Protein AF-X6JWF8-F1 (afdb_monomer_lite)

Sequence (62 aa):
MGNRYLRKLLVVGAHAVLFHRKRSSDALRNWADRLMETKPFKLVAVATANKLARIRLRAHAW

pLDDT: mean 76.46, std 11.24, range [44.78, 92.19]

Secondary structure (DSSP, 8-state):
---HHHHHHHHHHHHHHHHSGGG---HHHHHHHHHHTTS-HHHHHHHHHHHHHHHHHHTT--

Radius of gyration: 12.52 Å; chains: 1; bounding box: 29×21×33 Å

Foldseek 3Di:
DDDPVVVVVLLVVLVVCQVPLPPDPDPLSVVLVVVVVPDPSSVSSVVSSVVVVVVVVVVPPD

Structure (mmCIF, N/CA/C/O backbone):
data_AF-X6JWF8-F1
#
_entry.id   AF-X6JWF8-F1
#
loop_
_atom_site.group_PDB
_atom_site.id
_atom_site.type_symbol
_atom_site.label_atom_id
_atom_site.label_alt_id
_atom_site.label_comp_id
_atom_site.label_asym_id
_atom_site.label_entity_id
_atom_site.label_seq_id
_atom_site.pdbx_PDB_ins_code
_atom_site.Cartn_x
_atom_site.Cartn_y
_atom_site.Cartn_z
_atom_site.occupancy
_atom_site.B_iso_or_equiv
_atom_site.auth_seq_id
_atom_site.auth_comp_id
_atom_site.auth_asym_id
_atom_site.auth_atom_id
_atom_site.pdbx_PDB_model_num
ATOM 1 N N . MET A 1 1 ? -9.716 -8.387 -24.515 1.00 58.12 1 MET A N 1
ATOM 2 C CA . MET A 1 1 ? -10.300 -8.534 -23.158 1.00 58.12 1 MET A CA 1
ATOM 3 C C . MET A 1 1 ? -9.223 -9.024 -22.189 1.00 58.12 1 MET A C 1
ATOM 5 O O . MET A 1 1 ? -8.827 -10.178 -22.262 1.00 58.12 1 MET A O 1
ATOM 9 N N . GLY A 1 2 ? -8.675 -8.146 -21.341 1.00 66.06 2 GLY A N 1
ATOM 10 C CA . GLY A 1 2 ? -7.491 -8.450 -20.518 1.00 66.06 2 GLY A CA 1
ATOM 11 C C . GLY A 1 2 ? -7.740 -9.483 -19.410 1.00 66.06 2 GLY A C 1
ATOM 12 O O . GLY A 1 2 ? -8.745 -9.395 -18.697 1.00 66.06 2 GLY A O 1
ATOM 13 N N . ASN A 1 3 ? -6.790 -10.409 -19.251 1.00 75.81 3 ASN A N 1
ATOM 14 C CA . ASN A 1 3 ? -6.830 -11.601 -18.400 1.00 75.81 3 ASN A CA 1
ATOM 15 C C . ASN A 1 3 ? -7.319 -11.318 -16.955 1.00 75.81 3 ASN A C 1
ATOM 17 O O . ASN A 1 3 ? -6.578 -10.832 -16.097 1.00 75.81 3 ASN A O 1
ATOM 21 N N . ARG A 1 4 ? -8.598 -11.631 -16.684 1.00 78.69 4 ARG A N 1
ATOM 22 C CA . ARG A 1 4 ? -9.248 -11.498 -15.360 1.00 78.69 4 ARG A CA 1
ATOM 23 C C . ARG A 1 4 ? -8.557 -12.330 -14.279 1.00 78.69 4 ARG A C 1
ATOM 25 O O . ARG A 1 4 ? -8.564 -11.931 -13.117 1.00 78.69 4 ARG A O 1
ATOM 32 N N . TYR A 1 5 ? -7.981 -13.467 -14.659 1.00 80.06 5 TYR A N 1
ATOM 33 C CA . TYR A 1 5 ? -7.321 -14.386 -13.741 1.00 80.06 5 TYR A CA 1
ATOM 34 C C . TYR A 1 5 ? -6.001 -13.803 -13.228 1.00 80.06 5 TYR A C 1
ATOM 36 O O . TYR A 1 5 ? -5.768 -13.783 -12.023 1.00 80.06 5 TYR A O 1
ATOM 44 N N . LEU A 1 6 ? -5.218 -13.175 -14.111 1.00 75.75 6 LEU A N 1
ATOM 45 C CA . LEU A 1 6 ? -3.998 -12.460 -13.728 1.00 75.75 6 LEU A CA 1
ATOM 46 C C . LEU A 1 6 ? -4.281 -11.317 -12.736 1.00 75.75 6 LEU A C 1
ATOM 48 O O . LEU A 1 6 ? -3.553 -11.150 -11.761 1.00 75.75 6 LEU A O 1
ATOM 52 N N . ARG A 1 7 ? -5.385 -10.574 -12.915 1.00 76.31 7 ARG A N 1
ATOM 53 C CA . ARG A 1 7 ? -5.805 -9.547 -11.940 1.00 76.31 7 ARG A CA 1
ATOM 54 C C . ARG A 1 7 ? -6.157 -10.141 -10.575 1.00 76.31 7 ARG A C 1
ATOM 56 O O . ARG A 1 7 ? -5.807 -9.545 -9.561 1.00 76.31 7 ARG A O 1
ATOM 63 N N . LYS A 1 8 ? -6.812 -11.307 -10.529 1.00 82.38 8 LYS A N 1
ATOM 64 C CA . LYS A 1 8 ? -7.090 -12.004 -9.261 1.00 82.38 8 LYS A CA 1
ATOM 65 C C . LYS A 1 8 ? -5.798 -12.439 -8.569 1.00 82.38 8 LYS A C 1
ATOM 67 O O . LYS A 1 8 ? -5.649 -12.173 -7.381 1.00 82.38 8 LYS A O 1
ATOM 72 N N . LEU A 1 9 ? -4.853 -13.023 -9.307 1.00 84.00 9 LEU A N 1
ATOM 73 C CA . LEU A 1 9 ? -3.563 -13.448 -8.754 1.00 84.00 9 LEU A CA 1
ATOM 74 C C . LEU A 1 9 ? -2.758 -12.275 -8.177 1.00 84.00 9 LEU A C 1
ATOM 76 O O . LEU A 1 9 ? -2.237 -12.376 -7.070 1.00 84.00 9 LEU A O 1
ATOM 80 N N . LEU A 1 10 ? -2.721 -11.134 -8.872 1.00 78.94 10 LEU A N 1
ATOM 81 C CA . LEU A 1 10 ? -2.028 -9.937 -8.384 1.00 78.94 10 LEU A CA 1
ATOM 82 C C . LEU A 1 10 ? -2.655 -9.369 -7.102 1.00 78.94 10 LEU A C 1
ATOM 84 O O . LEU A 1 10 ? -1.932 -8.932 -6.211 1.00 78.94 10 LEU A O 1
ATOM 88 N N . VAL A 1 11 ? -3.985 -9.415 -6.968 1.00 80.56 11 VAL A N 1
ATOM 89 C CA . VAL A 1 11 ? -4.670 -8.991 -5.735 1.00 80.56 11 VAL A CA 1
ATOM 90 C C . VAL A 1 11 ? -4.333 -9.921 -4.569 1.00 80.56 11 VAL A C 1
ATOM 92 O O . VAL A 1 11 ? -4.109 -9.433 -3.462 1.00 80.56 11 VAL A O 1
ATOM 95 N N . VAL A 1 12 ? -4.255 -11.235 -4.802 1.00 85.12 12 VAL A N 1
ATOM 96 C CA . VAL A 1 12 ? -3.859 -12.216 -3.775 1.00 85.12 12 VAL A CA 1
ATOM 97 C C . VAL A 1 12 ? -2.399 -12.011 -3.351 1.00 85.12 12 VAL A C 1
ATOM 99 O O . VAL A 1 12 ? -2.117 -11.935 -2.158 1.00 85.12 12 VAL A O 1
ATOM 102 N N . GLY A 1 13 ? -1.477 -11.820 -4.300 1.00 76.75 13 GLY A N 1
ATOM 103 C CA . GLY A 1 13 ? -0.073 -11.523 -3.989 1.00 76.75 13 GLY A CA 1
ATOM 104 C C . GLY A 1 13 ? 0.098 -10.213 -3.211 1.00 76.75 13 GLY A C 1
ATOM 105 O O . GLY A 1 13 ? 0.858 -10.143 -2.247 1.00 76.75 13 GLY A O 1
ATOM 106 N N . ALA A 1 14 ? -0.676 -9.185 -3.559 1.00 79.12 14 ALA A N 1
ATOM 107 C CA . ALA A 1 14 ? -0.677 -7.922 -2.833 1.00 79.12 14 ALA A CA 1
ATOM 108 C C . ALA A 1 14 ? -1.254 -8.045 -1.408 1.00 79.12 14 ALA A C 1
ATOM 110 O O . ALA A 1 14 ? -0.781 -7.348 -0.510 1.00 79.12 14 ALA A O 1
ATOM 111 N N . HIS A 1 15 ? -2.204 -8.962 -1.167 1.00 77.88 15 HIS A N 1
ATOM 112 C CA . HIS A 1 15 ? -2.652 -9.270 0.196 1.00 77.88 15 HIS A CA 1
ATOM 113 C C . HIS A 1 15 ? -1.493 -9.791 1.052 1.00 77.88 15 HIS A C 1
ATOM 115 O O . HIS A 1 15 ? -1.306 -9.304 2.163 1.00 77.88 15 HIS A O 1
ATOM 121 N N . ALA A 1 16 ? -0.681 -10.716 0.530 1.00 77.75 16 ALA A N 1
ATOM 122 C CA . ALA A 1 16 ? 0.470 -11.257 1.255 1.00 77.75 16 ALA A CA 1
ATOM 123 C C . ALA A 1 16 ? 1.512 -10.173 1.592 1.00 77.75 16 ALA A C 1
ATOM 125 O O . ALA A 1 16 ? 2.004 -10.120 2.719 1.00 77.75 16 ALA A O 1
ATOM 126 N N . VAL A 1 17 ? 1.795 -9.259 0.654 1.00 70.25 17 VAL A N 1
ATOM 127 C CA . VAL A 1 17 ? 2.724 -8.130 0.862 1.00 70.25 17 VAL A CA 1
ATOM 128 C C . VAL A 1 17 ? 2.240 -7.193 1.973 1.00 70.25 17 VAL A C 1
ATOM 130 O O . VAL A 1 17 ? 3.028 -6.812 2.840 1.00 70.25 17 VAL A O 1
ATOM 133 N N . LEU A 1 18 ? 0.950 -6.846 1.974 1.00 69.75 18 LEU A N 1
ATOM 134 C CA . LEU A 1 18 ? 0.354 -5.972 2.988 1.00 69.75 18 LEU A CA 1
ATOM 135 C C . LEU A 1 18 ? 0.145 -6.674 4.336 1.00 69.75 18 LEU A C 1
ATOM 137 O O . LEU A 1 18 ? 0.136 -6.012 5.370 1.00 69.75 18 LEU A O 1
ATOM 141 N N . PHE A 1 19 ? -0.014 -7.998 4.350 1.00 72.94 19 PHE A N 1
ATOM 142 C CA . PHE A 1 19 ? -0.132 -8.786 5.577 1.00 72.94 19 PHE A CA 1
ATOM 143 C C . PHE A 1 19 ? 1.224 -8.926 6.288 1.00 72.94 19 PHE A C 1
ATOM 145 O O . PHE A 1 19 ? 1.313 -8.753 7.500 1.00 72.94 19 PHE A O 1
ATOM 152 N N . HIS A 1 20 ? 2.310 -9.140 5.535 1.00 68.75 20 HIS A N 1
ATOM 153 C CA . HIS A 1 20 ? 3.674 -9.290 6.067 1.00 68.75 20 HIS A CA 1
ATOM 154 C C . HIS A 1 20 ? 4.460 -7.971 6.208 1.00 68.75 20 HIS A C 1
ATOM 156 O O . HIS A 1 20 ? 5.677 -7.973 6.402 1.00 68.75 20 HIS A O 1
ATOM 162 N N . ARG A 1 21 ? 3.791 -6.817 6.119 1.00 65.06 21 ARG A N 1
ATOM 163 C CA . ARG A 1 21 ? 4.427 -5.487 6.162 1.00 65.06 21 ARG A CA 1
ATOM 164 C C . ARG A 1 21 ? 5.183 -5.169 7.456 1.00 65.06 21 ARG A C 1
ATOM 166 O O . ARG A 1 21 ? 6.135 -4.404 7.419 1.00 65.06 21 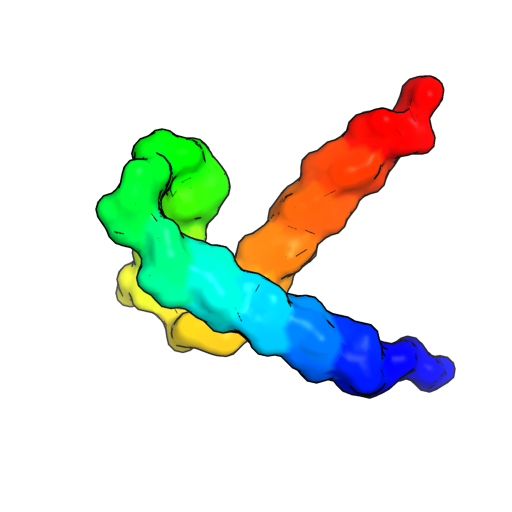ARG A O 1
ATOM 173 N N . LYS A 1 22 ? 4.800 -5.788 8.578 1.00 61.44 22 LYS A N 1
ATOM 174 C CA . LYS A 1 22 ? 5.253 -5.441 9.939 1.00 61.44 22 LYS A CA 1
ATOM 175 C C . LYS A 1 22 ? 6.747 -5.678 10.223 1.00 61.44 22 LYS A C 1
ATOM 177 O O . LYS A 1 22 ? 7.193 -5.344 11.313 1.00 61.44 22 LYS A O 1
ATOM 182 N N . ARG A 1 23 ? 7.507 -6.282 9.301 1.00 58.31 23 ARG A N 1
ATOM 183 C CA . ARG A 1 23 ? 8.888 -6.740 9.551 1.00 58.31 23 ARG A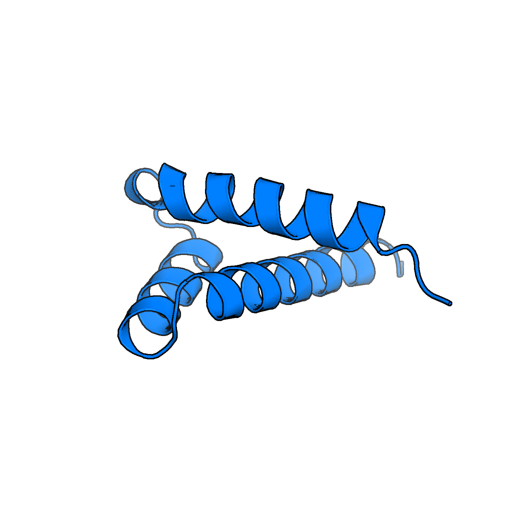 CA 1
ATOM 184 C C . ARG A 1 23 ? 9.997 -5.966 8.837 1.00 58.31 23 ARG A C 1
ATOM 186 O O . ARG A 1 23 ? 11.151 -6.258 9.113 1.00 58.31 23 ARG A O 1
ATOM 193 N N . SER A 1 24 ? 9.694 -5.028 7.937 1.00 56.22 24 SER A N 1
ATOM 194 C CA . SER A 1 24 ? 10.739 -4.375 7.130 1.00 56.22 24 SER A CA 1
ATOM 195 C C . SER A 1 24 ? 10.459 -2.891 6.905 1.00 56.22 24 SER A C 1
ATOM 197 O O . SER A 1 24 ? 9.372 -2.535 6.451 1.00 56.22 24 SER A O 1
ATOM 199 N N . SER A 1 25 ? 11.448 -2.037 7.183 1.00 61.84 25 SER A N 1
ATOM 200 C CA . SER A 1 25 ? 11.403 -0.567 7.082 1.00 61.84 25 SER A CA 1
ATOM 201 C C . SER A 1 25 ? 11.527 -0.037 5.643 1.00 61.84 25 SER A C 1
ATOM 203 O O . SER A 1 25 ? 11.972 1.089 5.411 1.00 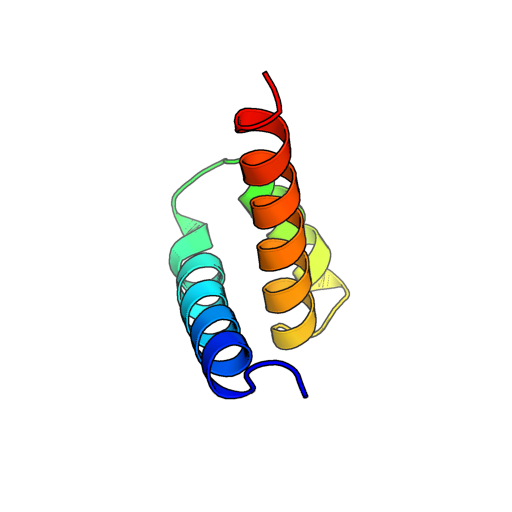61.84 25 SER A O 1
ATOM 205 N N . ASP A 1 26 ? 11.125 -0.835 4.655 1.00 76.12 26 ASP A N 1
ATOM 206 C CA . ASP A 1 26 ? 11.261 -0.485 3.245 1.00 76.12 26 ASP A CA 1
ATOM 207 C C . ASP A 1 26 ? 10.373 0.709 2.882 1.00 76.12 26 ASP A C 1
ATOM 209 O O . ASP A 1 26 ? 9.186 0.757 3.221 1.00 76.12 26 ASP A O 1
ATOM 213 N N . ALA A 1 27 ? 10.899 1.634 2.075 1.00 81.19 27 ALA A N 1
ATOM 214 C CA . ALA A 1 27 ? 10.162 2.813 1.609 1.00 81.19 27 ALA A CA 1
ATOM 215 C C . ALA A 1 27 ? 8.827 2.470 0.911 1.00 81.19 27 ALA A C 1
ATOM 217 O O . ALA A 1 27 ? 7.876 3.253 0.949 1.00 81.19 27 ALA A O 1
ATOM 218 N N . LEU A 1 28 ? 8.729 1.291 0.283 1.00 80.50 28 LEU A N 1
ATOM 219 C CA . LEU A 1 28 ? 7.486 0.803 -0.319 1.00 80.50 28 LEU A CA 1
ATOM 220 C C . LEU A 1 28 ? 6.433 0.435 0.736 1.00 80.50 28 LEU A C 1
ATOM 222 O O . LEU A 1 28 ? 5.259 0.746 0.544 1.00 80.50 28 LEU A O 1
ATOM 226 N N . ARG A 1 29 ? 6.852 -0.198 1.836 1.00 77.62 29 ARG A N 1
ATOM 227 C CA . ARG A 1 29 ? 5.975 -0.617 2.935 1.00 77.62 29 ARG A CA 1
ATOM 228 C C . ARG A 1 29 ? 5.483 0.589 3.726 1.00 77.62 29 ARG A C 1
ATOM 230 O O . ARG A 1 29 ? 4.277 0.740 3.865 1.00 77.62 29 ARG A O 1
ATOM 237 N N . ASN A 1 30 ? 6.374 1.522 4.069 1.00 85.75 30 ASN A N 1
ATOM 238 C CA . ASN A 1 30 ? 5.996 2.785 4.718 1.00 85.75 30 ASN A CA 1
ATOM 239 C C . ASN A 1 30 ? 5.002 3.601 3.873 1.00 85.75 30 ASN A C 1
ATOM 241 O O . ASN A 1 30 ? 4.065 4.205 4.391 1.00 85.75 30 ASN A O 1
ATOM 245 N N . TRP A 1 31 ? 5.185 3.614 2.549 1.00 87.38 31 TRP A N 1
ATOM 246 C CA . TRP A 1 31 ? 4.244 4.262 1.637 1.00 87.38 31 TRP A CA 1
ATOM 247 C C . TRP A 1 31 ? 2.883 3.551 1.595 1.00 87.38 31 TRP A C 1
ATOM 249 O O . TRP A 1 31 ? 1.850 4.218 1.599 1.00 87.38 31 TRP A O 1
ATOM 259 N N . ALA A 1 32 ? 2.872 2.216 1.566 1.00 84.25 32 ALA A N 1
ATOM 260 C CA . ALA A 1 32 ? 1.636 1.440 1.595 1.00 84.25 32 ALA A CA 1
ATOM 261 C C . ALA A 1 32 ? 0.890 1.599 2.933 1.00 84.25 32 ALA A C 1
ATOM 263 O O . ALA A 1 32 ? -0.336 1.670 2.931 1.00 84.25 32 ALA A O 1
ATOM 264 N N . ASP A 1 33 ? 1.617 1.723 4.046 1.00 85.69 33 ASP A N 1
ATOM 265 C CA . ASP A 1 33 ? 1.064 1.951 5.384 1.00 85.69 33 ASP A CA 1
ATOM 266 C C . ASP A 1 33 ? 0.325 3.275 5.488 1.00 85.69 33 ASP A C 1
ATOM 268 O O . ASP A 1 33 ? -0.864 3.278 5.804 1.00 85.69 33 ASP A O 1
ATOM 272 N N . ARG A 1 34 ? 0.967 4.371 5.079 1.00 88.44 34 ARG A N 1
ATOM 273 C CA . ARG A 1 34 ? 0.314 5.686 4.996 1.00 88.44 34 ARG A CA 1
ATOM 274 C C . ARG A 1 34 ? -0.898 5.680 4.065 1.00 88.44 34 ARG A C 1
ATOM 276 O O . ARG A 1 34 ? -1.882 6.376 4.290 1.00 88.44 34 ARG A O 1
ATOM 283 N N . LEU A 1 35 ? -0.859 4.886 2.995 1.00 89.00 35 LEU A N 1
ATOM 284 C CA . LEU A 1 35 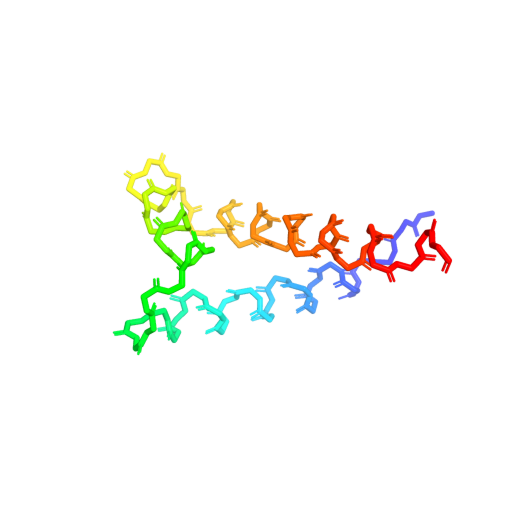? -1.994 4.789 2.079 1.00 89.00 35 LEU A CA 1
ATOM 285 C C . LEU A 1 35 ? -3.158 3.983 2.681 1.00 89.00 35 LEU A C 1
ATOM 287 O O . LEU A 1 35 ? -4.312 4.289 2.391 1.00 89.00 35 LEU A O 1
ATOM 291 N N . MET A 1 36 ? -2.883 3.000 3.545 1.00 86.88 36 MET A N 1
ATOM 292 C CA . MET A 1 36 ? -3.915 2.256 4.282 1.00 86.88 36 MET A CA 1
ATOM 293 C C . MET A 1 36 ? -4.612 3.088 5.357 1.00 86.88 36 MET A C 1
ATOM 295 O O . MET A 1 36 ? -5.748 2.769 5.694 1.00 86.88 36 MET A O 1
ATOM 299 N N . GLU A 1 37 ? -3.991 4.160 5.851 1.00 89.50 37 GLU A N 1
ATOM 300 C CA . GLU A 1 37 ? -4.646 5.111 6.764 1.00 89.50 37 GLU A CA 1
ATOM 301 C C . GLU A 1 37 ? -5.816 5.843 6.087 1.00 89.50 37 GLU A C 1
ATOM 303 O O . GLU A 1 37 ? -6.763 6.250 6.752 1.00 89.50 37 GLU A O 1
ATOM 308 N N . THR A 1 38 ? -5.780 5.992 4.756 1.00 92.19 38 THR A N 1
ATOM 309 C CA . THR A 1 38 ? -6.749 6.809 4.003 1.00 92.19 38 THR A CA 1
ATOM 310 C C . THR A 1 38 ? -7.583 6.028 2.990 1.00 92.19 38 THR A C 1
ATOM 312 O O . THR A 1 38 ? -8.589 6.545 2.495 1.00 92.19 38 THR A O 1
ATOM 315 N N . LYS A 1 39 ? -7.181 4.804 2.624 1.00 87.56 39 LYS A N 1
ATOM 316 C CA . LYS A 1 39 ? -7.821 4.012 1.566 1.00 87.56 39 LYS A CA 1
ATOM 317 C C . LYS A 1 39 ? -8.086 2.573 2.011 1.00 87.56 39 LYS A C 1
ATOM 319 O O . LYS A 1 39 ? -7.262 1.973 2.699 1.00 87.56 39 LYS A O 1
ATOM 324 N N . PRO A 1 40 ? -9.188 1.959 1.539 1.00 85.38 40 PRO A N 1
ATOM 325 C CA . PRO A 1 40 ? -9.463 0.555 1.797 1.00 85.38 40 PRO A CA 1
ATOM 326 C C . PRO A 1 40 ? -8.372 -0.344 1.209 1.00 85.38 40 PRO A C 1
ATOM 328 O O . PRO A 1 40 ? -7.860 -0.113 0.109 1.00 85.38 40 PRO A O 1
ATOM 331 N N . PHE A 1 41 ? -8.086 -1.431 1.921 1.00 77.75 41 PHE A N 1
ATOM 332 C CA . PHE A 1 41 ? -7.007 -2.382 1.645 1.00 77.75 41 PHE A CA 1
ATOM 333 C C . PHE A 1 41 ? -6.885 -2.805 0.170 1.00 77.75 41 PHE A C 1
ATOM 335 O O . PHE A 1 41 ? -5.794 -2.814 -0.396 1.00 77.75 41 PHE A O 1
ATOM 342 N N . LYS A 1 42 ? -8.011 -3.111 -0.491 1.00 79.69 42 LYS A N 1
ATOM 343 C CA . LYS A 1 42 ? -8.029 -3.555 -1.898 1.00 79.69 42 LYS A CA 1
ATOM 344 C C . LYS A 1 42 ? -7.471 -2.502 -2.863 1.00 79.69 42 LYS A C 1
ATOM 346 O O . LYS A 1 42 ? -6.828 -2.867 -3.843 1.00 79.69 42 LYS A O 1
ATOM 351 N N . LEU A 1 43 ? -7.683 -1.212 -2.593 1.00 84.94 43 LEU A N 1
ATOM 352 C CA . LEU A 1 43 ? -7.125 -0.133 -3.414 1.00 84.94 43 LEU A CA 1
ATOM 353 C C . LEU A 1 43 ? -5.620 0.012 -3.188 1.00 84.94 43 LEU A C 1
ATOM 355 O O . LEU A 1 43 ? -4.868 0.168 -4.149 1.00 84.94 43 LEU A O 1
ATOM 359 N N . VAL A 1 44 ? -5.170 -0.115 -1.940 1.00 87.88 44 VAL A N 1
ATOM 360 C CA . VAL A 1 44 ? -3.738 -0.079 -1.607 1.00 87.88 44 VAL A CA 1
ATOM 361 C C . VAL A 1 44 ? -2.991 -1.253 -2.235 1.00 87.88 44 VAL A C 1
ATOM 363 O O . VAL A 1 44 ? -1.892 -1.076 -2.761 1.00 87.88 44 VAL A O 1
ATOM 366 N N . ALA A 1 45 ? -3.605 -2.437 -2.252 1.00 82.56 45 ALA A N 1
ATOM 367 C CA . ALA A 1 45 ? -3.070 -3.628 -2.900 1.00 82.56 45 ALA A CA 1
ATOM 368 C C . ALA A 1 45 ? -2.801 -3.389 -4.398 1.00 82.56 45 ALA A C 1
ATOM 370 O O . ALA A 1 45 ? -1.699 -3.643 -4.889 1.00 82.56 45 ALA A O 1
ATOM 371 N N . VAL A 1 46 ? -3.779 -2.823 -5.112 1.00 84.44 46 VAL A N 1
ATOM 372 C CA . VAL A 1 46 ? -3.646 -2.480 -6.538 1.00 84.44 46 VAL A CA 1
ATOM 373 C C . VAL A 1 46 ? -2.596 -1.387 -6.756 1.00 84.44 46 VAL A C 1
ATOM 37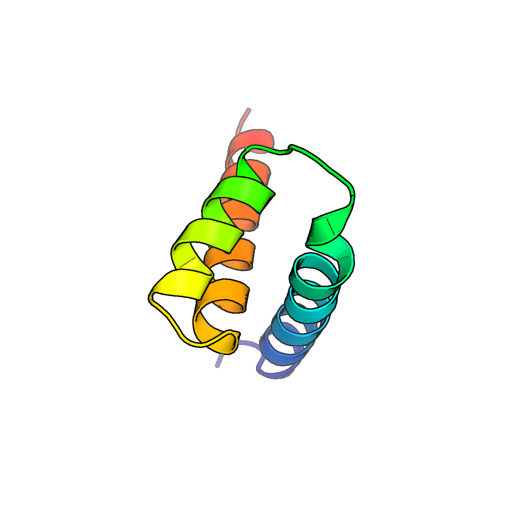5 O O . VAL A 1 46 ? -1.760 -1.500 -7.652 1.00 84.44 46 VAL A O 1
ATOM 378 N N . ALA A 1 47 ? -2.592 -0.345 -5.924 1.00 88.62 47 ALA A N 1
ATOM 379 C CA . ALA A 1 47 ? -1.626 0.745 -6.027 1.00 88.62 47 ALA A CA 1
ATOM 380 C C . ALA A 1 47 ? -0.182 0.260 -5.796 1.00 88.62 47 ALA A C 1
ATOM 382 O O . ALA A 1 47 ? 0.734 0.652 -6.522 1.00 88.62 47 ALA A O 1
ATOM 383 N N . THR A 1 48 ? 0.012 -0.646 -4.836 1.00 84.81 48 THR A N 1
ATOM 384 C CA . THR A 1 48 ? 1.301 -1.299 -4.564 1.00 84.81 48 THR A CA 1
ATOM 385 C C . THR A 1 48 ? 1.768 -2.127 -5.759 1.00 84.81 48 THR A C 1
ATOM 387 O O . THR A 1 48 ? 2.916 -1.987 -6.183 1.00 84.81 48 THR A O 1
ATOM 390 N N . ALA A 1 49 ? 0.879 -2.922 -6.364 1.00 82.62 49 ALA A N 1
ATOM 391 C CA . ALA A 1 49 ? 1.195 -3.696 -7.564 1.00 82.62 49 ALA A CA 1
ATOM 392 C C . ALA A 1 49 ? 1.616 -2.797 -8.742 1.00 82.62 49 ALA A C 1
ATOM 394 O O . ALA A 1 49 ? 2.633 -3.054 -9.388 1.00 82.62 49 ALA A O 1
ATOM 395 N N . ASN A 1 50 ? 0.900 -1.693 -8.976 1.00 87.06 50 ASN A N 1
ATOM 396 C CA . ASN A 1 50 ? 1.244 -0.727 -10.025 1.00 87.06 50 ASN A CA 1
ATOM 397 C C . ASN A 1 50 ? 2.606 -0.060 -9.782 1.00 87.06 50 ASN A C 1
ATOM 399 O O . ASN A 1 50 ? 3.377 0.163 -10.720 1.00 87.06 50 ASN A O 1
ATOM 403 N N . LYS A 1 51 ? 2.933 0.247 -8.522 1.00 84.44 51 LYS A N 1
ATOM 404 C CA . LYS A 1 51 ? 4.227 0.834 -8.160 1.00 84.44 51 LYS A CA 1
ATOM 405 C C . LYS A 1 51 ? 5.381 -0.145 -8.396 1.00 84.44 51 LYS A C 1
ATOM 407 O O . LYS A 1 51 ? 6.395 0.254 -8.965 1.00 84.44 51 LYS A O 1
ATOM 412 N N . LEU A 1 52 ? 5.202 -1.418 -8.043 1.00 80.88 52 LEU A N 1
ATOM 413 C CA . LEU A 1 52 ? 6.166 -2.489 -8.324 1.00 80.88 52 LEU A CA 1
ATOM 414 C C . LEU A 1 52 ? 6.366 -2.710 -9.831 1.00 80.88 52 LEU A C 1
ATOM 416 O O . LEU A 1 52 ? 7.506 -2.792 -10.287 1.00 80.88 52 LEU A O 1
ATOM 420 N N . ALA A 1 53 ? 5.283 -2.728 -10.614 1.00 80.19 53 ALA A N 1
ATOM 421 C CA . ALA A 1 53 ? 5.352 -2.869 -12.069 1.00 80.19 53 ALA A CA 1
ATOM 422 C C . ALA A 1 53 ? 6.177 -1.746 -12.719 1.00 80.19 53 ALA A C 1
ATOM 424 O O . ALA A 1 53 ? 7.018 -2.014 -13.573 1.00 80.19 53 ALA A O 1
ATOM 425 N N . ARG A 1 54 ? 6.016 -0.495 -12.263 1.00 82.19 54 ARG A N 1
ATOM 426 C CA . ARG A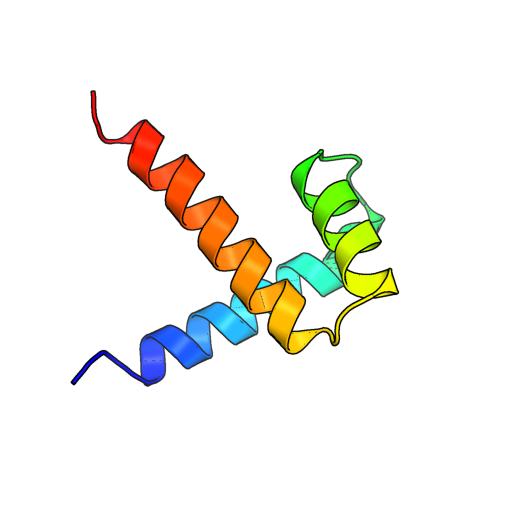 1 54 ? 6.829 0.643 -12.729 1.00 82.19 54 ARG A CA 1
ATOM 427 C C . ARG A 1 54 ? 8.319 0.490 -12.422 1.00 82.19 54 ARG A C 1
ATOM 429 O O . ARG A 1 54 ? 9.140 0.825 -13.272 1.00 82.19 54 ARG A O 1
ATOM 436 N N . ILE A 1 55 ? 8.668 0.023 -11.221 1.00 80.38 55 ILE A N 1
ATOM 437 C CA . ILE A 1 55 ? 10.071 -0.203 -10.832 1.00 80.38 55 ILE A CA 1
ATOM 438 C C . ILE A 1 55 ? 10.680 -1.284 -11.729 1.00 80.38 55 ILE A C 1
ATOM 440 O O . ILE A 1 55 ? 11.745 -1.084 -12.307 1.00 80.38 55 ILE A O 1
ATOM 444 N N . ARG A 1 56 ? 9.965 -2.399 -11.911 1.00 72.12 56 ARG A N 1
ATOM 445 C CA . ARG A 1 56 ? 10.436 -3.526 -12.719 1.00 72.12 56 ARG A CA 1
ATOM 446 C C . ARG A 1 56 ? 10.521 -3.214 -14.215 1.00 72.12 56 ARG A C 1
ATOM 448 O O . ARG A 1 56 ? 11.411 -3.747 -14.874 1.00 72.12 56 ARG A O 1
ATOM 455 N N . LEU A 1 57 ? 9.623 -2.378 -14.739 1.00 68.62 57 LEU A N 1
ATOM 456 C CA . LEU A 1 57 ? 9.618 -1.955 -16.142 1.00 68.62 57 LEU A CA 1
ATOM 457 C C . LEU A 1 57 ? 10.768 -0.986 -16.448 1.00 68.62 57 LEU A C 1
ATOM 459 O O . LEU A 1 57 ? 11.404 -1.113 -17.486 1.00 68.62 57 LEU A O 1
ATOM 463 N N . ARG A 1 58 ? 11.101 -0.075 -15.523 1.00 59.12 58 ARG A N 1
ATOM 464 C CA . ARG A 1 58 ? 12.296 0.779 -15.652 1.00 59.12 58 ARG A CA 1
ATOM 465 C C . ARG A 1 58 ? 13.605 -0.009 -15.620 1.00 59.12 58 ARG A C 1
ATOM 467 O O . ARG A 1 58 ? 14.563 0.402 -16.258 1.00 59.12 58 ARG A O 1
ATOM 474 N N . ALA A 1 59 ? 13.635 -1.135 -14.912 1.00 57.69 59 ALA A N 1
ATOM 475 C CA . ALA A 1 59 ? 14.808 -2.002 -14.832 1.00 57.69 59 ALA A CA 1
ATOM 476 C C . ALA A 1 59 ? 15.061 -2.850 -16.099 1.00 57.69 59 ALA A C 1
ATOM 478 O O . ALA A 1 59 ? 16.058 -3.553 -16.149 1.00 57.69 59 ALA A O 1
ATOM 479 N N . HIS A 1 60 ? 14.166 -2.826 -17.093 1.00 48.97 60 HIS A N 1
ATOM 480 C CA . HIS A 1 60 ? 14.296 -3.582 -18.352 1.00 48.97 60 HIS A CA 1
ATOM 481 C C . HIS A 1 60 ? 14.330 -2.686 -19.599 1.00 48.97 60 HIS A C 1
ATOM 483 O O . HIS A 1 60 ? 14.206 -3.182 -20.714 1.00 48.97 60 HIS A O 1
ATOM 489 N N . ALA A 1 61 ? 14.436 -1.371 -19.403 1.00 44.78 61 ALA A N 1
ATOM 490 C CA . ALA A 1 61 ? 14.481 -0.370 -20.466 1.00 44.78 61 ALA A CA 1
ATOM 491 C C . ALA A 1 61 ? 15.912 0.142 -20.740 1.00 44.78 61 ALA A C 1
ATOM 493 O O . ALA A 1 61 ? 16.070 1.259 -21.224 1.00 44.78 61 ALA A O 1
ATOM 494 N N . TRP A 1 62 ? 16.924 -0.668 -20.414 1.00 45.50 62 TRP A N 1
ATOM 495 C CA . TRP A 1 62 ? 18.337 -0.460 -20.733 1.00 45.50 62 TRP A CA 1
ATOM 496 C C . TRP A 1 62 ? 18.904 -1.740 -21.331 1.00 45.50 62 TRP A C 1
ATOM 498 O O . TRP A 1 62 ? 18.561 -2.816 -20.784 1.00 45.50 62 TRP A O 1
#